Protein AF-A0A2H0WCZ2-F1 (afdb_monomer)

Solvent-accessible surface area (backbone atoms only — not comparable to full-atom values): 6779 Å² total; per-residue (Å²): 135,80,81,54,96,33,54,48,79,49,78,42,50,58,70,39,70,82,48,49,54,62,39,86,56,40,46,32,37,34,29,75,34,42,34,35,40,34,27,40,62,41,98,85,64,50,79,42,80,76,47,75,47,42,58,80,38,71,50,54,56,62,17,49,73,72,73,44,50,26,87,38,23,35,32,26,68,30,60,25,38,31,41,37,32,34,53,65,40,50,51,53,56,46,69,75,40,59,71,69,57,44,52,49,52,54,52,52,53,54,52,52,51,58,55,56,52,53,63,70,70,54,83,127

Radius of gyration: 14.98 Å; Cα contacts (8 Å, |Δi|>4): 235; chains: 1; bounding box: 30×30×43 Å

Foldseek 3Di:
DPPDPQKDKDKDAAFDWPDAFQAQFQKKKAWQAAKKWWWAAAPVRDIDTLDIDGHRDMDSNLCLLPVGTHRTIIGTRHTTIIIIGHSVNVVVVLVPDDPVVSVVVSVVSVVVVVVSVVVSVDDD

pLDDT: mean 87.92, std 12.53, range [35.94, 98.75]

Sequence (124 aa):
MQESPDVIKEIYKPGDFIFFEGDIDFQFYIIEQGQVQIFTKSKTGKRINITTVEEGESFGEFALLDKQPRSASAQALTECTLIKVSEKGYEQLLEELPVWASSMLKSFALRLKNMNEKLKESPQ

Secondary structure (DSSP, 8-state):
-PPPTTEEEEEE-TT-EEE-TT-----EEEEEES-EEEEEE-TTS-EEEEEEE-TT-EE-HHHHHH-PPPSSEEEESS-EEEEEE-HHHHHHHHHHS-HHHHHHHHHHHHHHHHHHHHHHHS--

Mean predicted aligned error: 5.37 Å

Structure (mmCIF, N/CA/C/O backbone):
data_AF-A0A2H0WCZ2-F1
#
_entry.id   AF-A0A2H0WCZ2-F1
#
loop_
_atom_site.group_PDB
_atom_site.id
_atom_site.type_symbol
_atom_site.label_atom_id
_atom_site.label_alt_id
_atom_site.label_comp_id
_atom_site.label_asym_id
_atom_site.label_entity_id
_atom_site.label_seq_id
_atom_site.pdbx_PDB_ins_code
_atom_site.Cartn_x
_atom_site.Cartn_y
_atom_site.Cartn_z
_atom_site.occupancy
_atom_site.B_iso_or_equiv
_atom_site.auth_seq_id
_atom_site.auth_comp_id
_atom_site.auth_asym_id
_atom_site.auth_atom_id
_atom_site.pdbx_PDB_model_num
ATOM 1 N N . MET A 1 1 ? 8.113 -12.454 -22.809 1.00 41.56 1 MET A N 1
ATOM 2 C CA . MET A 1 1 ? 8.046 -11.389 -21.791 1.00 41.56 1 MET A CA 1
ATOM 3 C C . MET A 1 1 ? 8.349 -12.066 -20.474 1.00 41.56 1 MET A C 1
ATOM 5 O O . MET A 1 1 ? 7.530 -12.846 -20.016 1.00 41.56 1 MET A O 1
ATOM 9 N N . GLN A 1 2 ? 9.581 -11.936 -19.989 1.00 35.94 2 GLN A N 1
ATOM 10 C CA . GLN A 1 2 ? 9.978 -12.511 -18.705 1.00 35.94 2 GLN A CA 1
ATOM 11 C C . GLN A 1 2 ? 9.389 -11.593 -17.630 1.00 35.94 2 GLN A C 1
ATOM 13 O O . GLN A 1 2 ? 9.638 -10.390 -17.695 1.00 35.94 2 GLN A O 1
ATOM 18 N N . GLU A 1 3 ? 8.569 -12.117 -16.719 1.00 44.91 3 GLU A N 1
ATOM 19 C CA . GLU A 1 3 ? 8.097 -11.346 -15.565 1.00 44.91 3 GLU A CA 1
ATOM 20 C C . GLU A 1 3 ? 9.322 -10.784 -14.830 1.00 44.91 3 GLU A C 1
ATOM 22 O O . GLU A 1 3 ? 10.233 -11.529 -14.460 1.00 44.91 3 GLU A O 1
ATOM 27 N N . SER A 1 4 ? 9.397 -9.456 -14.714 1.00 56.44 4 SER A N 1
ATOM 28 C CA . SER A 1 4 ? 10.442 -8.811 -13.924 1.00 56.44 4 SER A CA 1
ATOM 29 C C . SER A 1 4 ? 10.202 -9.182 -12.457 1.00 56.44 4 SER A C 1
ATOM 31 O O . SER A 1 4 ? 9.063 -9.055 -12.008 1.00 56.44 4 SER A O 1
ATOM 33 N N . PRO A 1 5 ? 11.222 -9.600 -11.681 1.00 62.84 5 PRO A N 1
ATOM 34 C CA . PRO A 1 5 ? 11.065 -9.971 -10.265 1.00 62.84 5 PRO A CA 1
ATOM 35 C C . PRO A 1 5 ? 10.539 -8.826 -9.381 1.00 62.84 5 PRO A C 1
ATOM 37 O O . PRO A 1 5 ? 10.246 -9.023 -8.205 1.00 62.84 5 PRO A O 1
ATOM 40 N N . ASP A 1 6 ? 10.438 -7.630 -9.951 1.00 81.44 6 ASP A N 1
ATOM 41 C CA . ASP A 1 6 ? 10.017 -6.405 -9.303 1.00 81.44 6 ASP A CA 1
ATOM 42 C C . ASP A 1 6 ? 8.503 -6.145 -9.379 1.00 81.44 6 ASP A C 1
ATOM 44 O O . ASP A 1 6 ? 8.022 -5.203 -8.751 1.00 81.44 6 ASP A O 1
ATOM 48 N N . VAL A 1 7 ? 7.746 -6.972 -10.110 1.00 88.81 7 VAL A N 1
ATOM 49 C CA . VAL A 1 7 ? 6.283 -6.884 -10.203 1.00 88.81 7 VAL A CA 1
ATOM 50 C C . VAL A 1 7 ? 5.677 -8.279 -10.082 1.00 88.81 7 VAL A C 1
ATOM 52 O O . VAL A 1 7 ? 5.932 -9.138 -10.922 1.00 88.81 7 VAL A O 1
ATOM 55 N N . ILE A 1 8 ? 4.855 -8.504 -9.058 1.00 93.38 8 ILE A N 1
ATOM 56 C CA . ILE A 1 8 ? 4.179 -9.787 -8.828 1.00 93.38 8 ILE A CA 1
ATOM 57 C C . ILE A 1 8 ? 2.676 -9.593 -8.649 1.00 93.38 8 ILE A C 1
ATOM 59 O O . ILE A 1 8 ? 2.224 -8.564 -8.151 1.00 93.38 8 ILE A O 1
ATOM 63 N N . LYS A 1 9 ? 1.894 -10.597 -9.044 1.00 95.75 9 LYS A N 1
ATOM 64 C CA . LYS A 1 9 ? 0.447 -10.618 -8.824 1.00 95.75 9 LYS A CA 1
ATOM 65 C C . LYS A 1 9 ? 0.126 -11.367 -7.532 1.00 95.75 9 LYS A C 1
ATOM 67 O O . LYS A 1 9 ? 0.561 -12.503 -7.356 1.00 95.75 9 LYS A O 1
ATOM 72 N N . GLU A 1 10 ? -0.655 -10.749 -6.656 1.00 96.94 10 GLU A N 1
ATOM 73 C CA . GLU A 1 10 ? -1.134 -11.343 -5.405 1.00 96.94 10 GLU A CA 1
ATOM 74 C C . GLU A 1 10 ? -2.666 -11.311 -5.357 1.00 96.94 10 GLU A C 1
ATOM 76 O O . GLU A 1 10 ? -3.299 -10.377 -5.852 1.00 96.94 10 GLU A O 1
ATOM 81 N N . ILE A 1 11 ? -3.265 -12.350 -4.771 1.00 98.06 11 ILE A N 1
ATOM 82 C CA . ILE A 1 11 ? -4.717 -12.476 -4.619 1.00 98.06 11 ILE A CA 1
ATOM 83 C C . ILE A 1 11 ? -5.050 -12.468 -3.131 1.00 98.06 11 ILE A C 1
ATOM 85 O O . ILE A 1 11 ? -4.467 -13.230 -2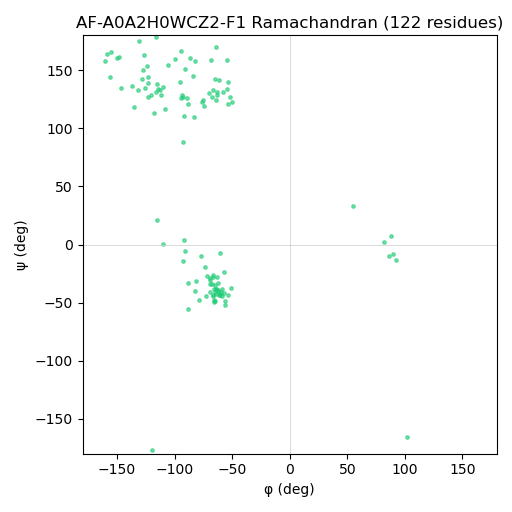.359 1.00 98.06 11 ILE A O 1
ATOM 89 N N . TYR A 1 12 ? -6.019 -11.640 -2.756 1.00 98.56 12 TYR A N 1
ATOM 90 C CA . TYR A 1 12 ? -6.509 -11.482 -1.390 1.00 98.56 12 TYR A CA 1
ATOM 91 C C . TYR A 1 12 ? -8.010 -11.754 -1.338 1.00 98.56 12 TYR A C 1
ATOM 93 O O . TYR A 1 12 ? -8.757 -11.334 -2.222 1.00 98.56 12 TYR A O 1
ATOM 101 N N . LYS A 1 13 ? -8.470 -12.446 -0.297 1.00 98.62 13 LYS A N 1
ATOM 102 C CA . LYS A 1 13 ? -9.896 -12.704 -0.064 1.00 98.62 13 LYS A CA 1
ATOM 103 C C . LYS A 1 13 ? -10.537 -11.546 0.709 1.00 98.62 13 LYS A C 1
ATOM 105 O O . LYS A 1 13 ? -9.831 -10.813 1.405 1.00 98.62 13 LYS A O 1
ATOM 110 N N . PRO A 1 14 ? -11.878 -11.410 0.670 1.00 98.75 14 PRO A N 1
ATOM 111 C CA . PRO A 1 14 ? -12.573 -10.442 1.510 1.00 98.75 14 PRO A CA 1
ATOM 112 C C . PRO A 1 14 ? -12.172 -10.580 2.985 1.00 98.75 14 PRO A C 1
ATOM 114 O O . PRO A 1 14 ? -12.270 -11.661 3.568 1.00 98.75 14 PRO A O 1
ATOM 117 N N . GLY A 1 15 ? -11.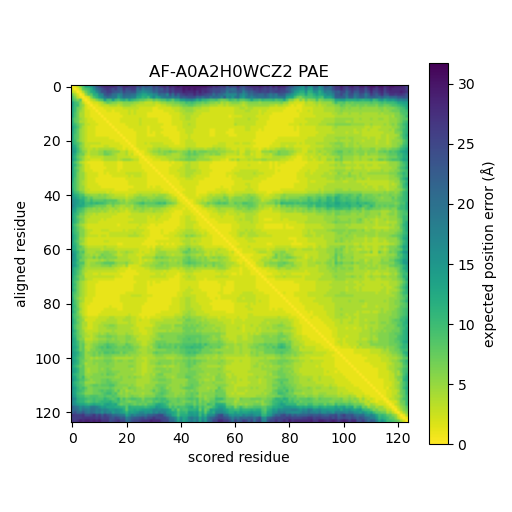753 -9.473 3.592 1.00 98.12 15 GLY A N 1
ATOM 118 C CA . GLY A 1 15 ? -11.319 -9.402 4.984 1.00 98.12 15 GLY A CA 1
ATOM 119 C C . GLY A 1 15 ? -9.818 -9.598 5.207 1.00 98.12 15 GLY A C 1
ATOM 120 O O . GLY A 1 15 ? -9.354 -9.242 6.297 1.00 98.12 15 GLY A O 1
ATOM 121 N N . ASP A 1 16 ? -9.063 -10.081 4.216 1.00 98.56 16 ASP A N 1
ATOM 122 C CA . ASP A 1 16 ? -7.613 -10.232 4.335 1.00 98.56 16 ASP A CA 1
ATOM 123 C C . ASP A 1 16 ? -6.932 -8.868 4.490 1.00 98.56 16 ASP A C 1
ATOM 125 O O . ASP A 1 16 ? -7.313 -7.864 3.878 1.00 98.56 16 ASP A O 1
ATOM 129 N N . PHE A 1 17 ? -5.898 -8.840 5.326 1.00 98.00 17 PHE A N 1
ATOM 130 C CA . PHE A 1 17 ? -5.035 -7.678 5.480 1.00 98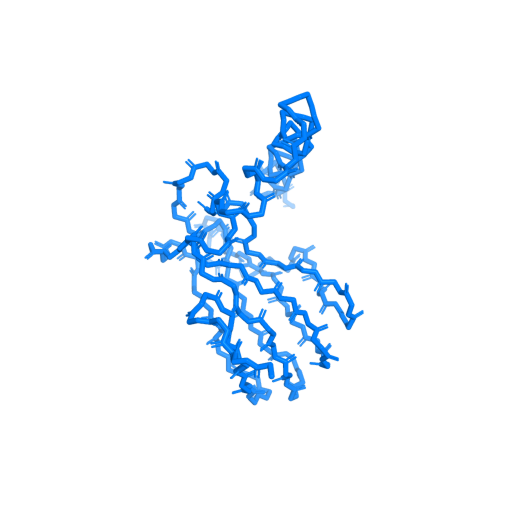.00 17 PHE A CA 1
ATOM 131 C C . PHE A 1 17 ? -3.893 -7.750 4.477 1.00 98.00 17 PHE A C 1
ATOM 133 O O . PHE A 1 17 ? -3.160 -8.736 4.444 1.00 98.00 17 PHE A O 1
ATOM 140 N N . ILE A 1 18 ? -3.735 -6.684 3.695 1.00 97.81 18 ILE A N 1
ATOM 141 C CA . ILE A 1 18 ? -2.599 -6.530 2.785 1.00 97.81 18 ILE A CA 1
ATOM 142 C C . ILE A 1 18 ? -1.379 -6.085 3.599 1.00 97.81 18 ILE A C 1
ATOM 144 O O . ILE A 1 18 ? -0.308 -6.669 3.484 1.00 97.81 18 ILE A O 1
ATOM 148 N N . PHE A 1 19 ? -1.561 -5.081 4.462 1.00 97.25 19 PHE A N 1
ATOM 149 C CA . PHE A 1 19 ? -0.573 -4.632 5.445 1.00 97.25 19 PHE A CA 1
ATOM 150 C C . PHE A 1 19 ? -1.247 -3.867 6.589 1.00 97.25 19 PHE A C 1
ATOM 152 O O . PHE A 1 19 ? -2.389 -3.396 6.469 1.00 97.25 19 PHE A O 1
ATOM 159 N N . PHE A 1 20 ? -0.520 -3.696 7.688 1.00 96.19 20 PHE A N 1
ATOM 160 C CA . PHE A 1 20 ? -0.950 -2.938 8.854 1.00 96.19 20 PHE A CA 1
ATOM 161 C C . PHE A 1 20 ? -0.248 -1.583 8.952 1.00 96.19 20 PHE A C 1
ATOM 163 O O . PHE A 1 20 ? 0.865 -1.371 8.476 1.00 96.19 20 PHE A O 1
ATOM 170 N N . GLU A 1 21 ? -0.924 -0.644 9.613 1.00 93.56 21 GLU A N 1
ATOM 171 C CA . GLU A 1 21 ? -0.317 0.620 10.026 1.00 93.56 21 GLU A CA 1
ATOM 172 C C . GLU A 1 21 ? 0.892 0.348 10.933 1.00 93.56 21 GLU A C 1
ATOM 174 O O . GLU A 1 21 ? 0.786 -0.409 11.899 1.00 93.56 21 GLU A O 1
ATOM 179 N N . GLY A 1 22 ? 2.019 0.995 10.636 1.00 93.38 22 GLY A N 1
ATOM 180 C CA . GLY A 1 22 ? 3.285 0.817 11.347 1.00 93.38 22 GLY A CA 1
ATOM 181 C C . GLY A 1 22 ? 4.192 -0.284 10.793 1.00 93.38 22 GLY A C 1
ATOM 182 O O . GLY A 1 22 ? 5.348 -0.345 11.213 1.00 93.38 22 GLY A O 1
ATOM 183 N N . ASP A 1 23 ? 3.729 -1.102 9.841 1.00 95.44 23 ASP A N 1
ATOM 184 C CA . ASP A 1 23 ? 4.593 -2.085 9.183 1.00 95.44 23 ASP A CA 1
ATOM 185 C C . ASP A 1 23 ? 5.743 -1.382 8.444 1.00 95.44 23 ASP A C 1
ATOM 187 O O . ASP A 1 23 ? 5.568 -0.323 7.829 1.00 95.44 23 ASP A O 1
ATOM 191 N N . ILE A 1 24 ? 6.933 -1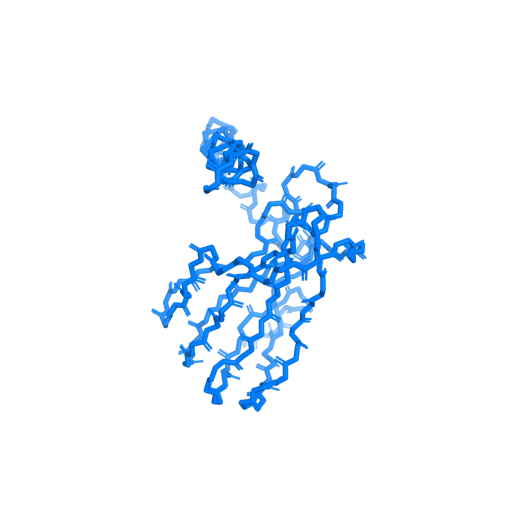.984 8.501 1.00 92.69 24 ILE A N 1
ATOM 192 C CA . ILE A 1 24 ? 8.098 -1.551 7.724 1.00 92.69 24 ILE A CA 1
ATOM 193 C C . ILE A 1 24 ? 8.097 -2.351 6.424 1.00 92.69 24 ILE A C 1
ATOM 195 O O . ILE A 1 24 ? 8.669 -3.436 6.339 1.00 92.69 24 ILE A O 1
ATOM 199 N N . ASP A 1 25 ? 7.401 -1.809 5.432 1.00 88.19 25 ASP A N 1
ATOM 200 C CA . ASP A 1 25 ? 7.319 -2.344 4.079 1.00 88.19 25 ASP A CA 1
ATOM 201 C C . ASP A 1 25 ? 7.203 -1.183 3.085 1.00 88.19 25 ASP A C 1
ATOM 203 O O . ASP A 1 25 ? 6.436 -0.238 3.289 1.00 88.19 25 ASP A O 1
ATOM 207 N N . PHE A 1 26 ? 7.975 -1.266 2.006 1.00 88.69 26 PHE A N 1
ATOM 208 C CA . PHE A 1 26 ? 8.141 -0.210 1.012 1.00 88.69 26 PHE A CA 1
ATOM 209 C C . PHE A 1 26 ? 7.610 -0.615 -0.360 1.00 88.69 26 PHE A C 1
ATOM 211 O O . PHE A 1 26 ? 7.992 -0.038 -1.364 1.00 88.69 26 PHE A O 1
ATOM 218 N N . GLN A 1 27 ? 6.723 -1.600 -0.435 1.00 91.38 27 GLN A N 1
ATOM 219 C CA . GLN A 1 27 ? 6.049 -1.962 -1.684 1.00 91.38 27 GLN A CA 1
ATOM 220 C C . GLN A 1 27 ? 4.845 -1.050 -1.946 1.00 91.38 27 GLN A C 1
ATOM 222 O O . GLN A 1 27 ? 4.273 -0.482 -1.011 1.00 91.38 27 GLN A O 1
ATOM 227 N N . PHE A 1 28 ? 4.403 -0.934 -3.193 1.00 91.38 28 PHE A N 1
ATOM 228 C CA . PHE A 1 28 ? 3.094 -0.348 -3.493 1.00 91.38 28 PHE A CA 1
ATOM 229 C C . PHE A 1 28 ? 2.273 -1.289 -4.368 1.00 91.38 28 PHE A C 1
ATOM 231 O O . PHE A 1 28 ? 2.800 -2.238 -4.951 1.00 91.38 28 PHE A O 1
ATOM 238 N N . TYR A 1 29 ? 0.971 -1.039 -4.412 1.00 95.56 29 TYR A N 1
ATOM 239 C CA . TYR A 1 29 ? -0.004 -1.938 -5.005 1.00 95.56 29 TYR A CA 1
ATOM 240 C C . TYR A 1 29 ? -0.864 -1.178 -6.007 1.00 95.56 29 TYR A C 1
ATOM 242 O O . TYR A 1 29 ? -1.236 -0.031 -5.761 1.00 95.56 29 TYR A O 1
ATOM 250 N N . ILE A 1 30 ? -1.202 -1.831 -7.113 1.00 96.12 30 ILE A N 1
ATOM 251 C CA . ILE A 1 30 ? -2.213 -1.389 -8.076 1.00 96.12 30 ILE A CA 1
ATOM 252 C C . ILE A 1 30 ? -3.345 -2.410 -8.036 1.00 96.12 30 ILE A C 1
ATOM 254 O O . ILE A 1 30 ? -3.093 -3.618 -8.054 1.00 96.12 30 ILE A O 1
ATOM 258 N N . ILE A 1 31 ? -4.584 -1.938 -7.970 1.00 97.94 31 ILE A N 1
ATOM 259 C CA . ILE A 1 31 ? -5.758 -2.807 -7.968 1.00 97.94 31 ILE A CA 1
ATOM 260 C C . ILE A 1 31 ? -6.094 -3.166 -9.412 1.00 97.94 31 ILE A C 1
ATOM 262 O O . ILE A 1 31 ? -6.550 -2.324 -10.180 1.00 97.94 31 ILE A O 1
ATOM 266 N N . GLU A 1 32 ? -5.873 -4.426 -9.782 1.00 97.94 32 GLU A N 1
ATOM 267 C CA . GLU A 1 32 ? -6.337 -4.961 -11.066 1.00 97.94 32 GLU A CA 1
ATOM 268 C C . GLU A 1 32 ? -7.812 -5.367 -10.989 1.00 97.94 32 GLU A C 1
ATOM 270 O O . GLU A 1 32 ? -8.526 -5.277 -11.977 1.00 97.94 32 GLU A O 1
ATOM 275 N N . GLN A 1 33 ? -8.274 -5.806 -9.816 1.00 98.25 33 GLN A N 1
ATOM 276 C CA . GLN A 1 33 ? -9.673 -6.137 -9.566 1.00 98.25 33 GLN A CA 1
ATOM 277 C C . GLN A 1 33 ? -9.978 -6.029 -8.070 1.00 98.25 33 GLN A C 1
ATOM 279 O O . GLN A 1 33 ? -9.150 -6.421 -7.245 1.00 98.25 33 GLN A O 1
ATOM 284 N N . GLY A 1 34 ? -11.186 -5.578 -7.727 1.00 98.19 34 GLY A N 1
ATOM 285 C CA . GLY A 1 34 ? -11.705 -5.573 -6.358 1.00 98.19 34 GLY A CA 1
ATOM 286 C C . GLY A 1 34 ? -11.649 -4.207 -5.676 1.00 98.19 34 GLY A C 1
ATOM 287 O O . GLY A 1 34 ? -11.498 -3.177 -6.326 1.00 98.19 34 GLY A O 1
ATOM 288 N N . GLN A 1 35 ? -11.828 -4.198 -4.354 1.00 98.56 35 GLN A N 1
ATOM 289 C CA . GLN A 1 35 ? -11.845 -2.980 -3.542 1.00 98.56 35 GLN A CA 1
ATOM 290 C C . GLN A 1 35 ? -11.050 -3.159 -2.249 1.00 98.56 35 GLN A C 1
ATOM 292 O O . GLN A 1 35 ? -11.205 -4.157 -1.538 1.00 98.56 35 GLN A O 1
ATOM 297 N N . VAL A 1 36 ? -10.241 -2.159 -1.898 1.00 98.69 36 VAL A N 1
ATOM 298 C CA . VAL A 1 36 ? -9.421 -2.145 -0.677 1.00 98.69 36 VAL A CA 1
ATOM 299 C C . VAL A 1 36 ? -9.798 -0.949 0.193 1.00 98.69 36 VAL A C 1
ATOM 301 O O . VAL A 1 36 ? -9.807 0.193 -0.254 1.00 98.69 36 VAL A O 1
ATOM 304 N N . GLN A 1 37 ? -10.072 -1.191 1.473 1.00 98.00 37 GLN A N 1
ATOM 30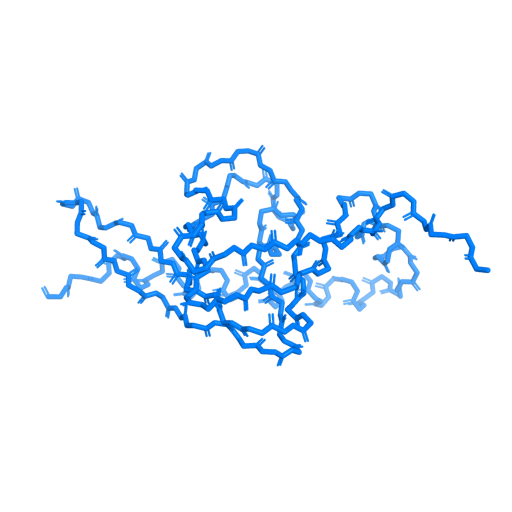5 C CA . GLN A 1 37 ? -10.278 -0.134 2.458 1.00 98.00 37 GLN A CA 1
ATOM 306 C C . GLN A 1 37 ? -8.945 0.272 3.080 1.00 98.00 37 GLN A C 1
ATOM 308 O O . GLN A 1 37 ? -8.307 -0.526 3.774 1.00 98.00 37 GLN A O 1
ATOM 313 N N . ILE A 1 38 ? -8.600 1.550 2.944 1.00 95.62 38 ILE A N 1
ATOM 314 C CA . ILE A 1 38 ? -7.512 2.183 3.689 1.00 95.62 38 ILE A CA 1
ATOM 315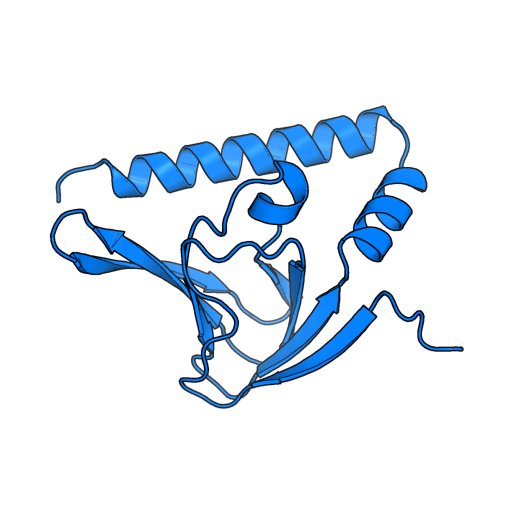 C C . ILE A 1 38 ? -8.082 2.814 4.953 1.00 95.62 38 ILE A C 1
ATOM 317 O O . ILE A 1 38 ? -9.051 3.582 4.908 1.00 95.62 38 ILE A O 1
ATOM 321 N N . PHE A 1 39 ? -7.503 2.482 6.101 1.00 93.69 39 PHE A N 1
ATOM 322 C CA . PHE A 1 39 ? -7.978 2.974 7.388 1.00 93.69 39 PHE A CA 1
ATOM 323 C C . PHE A 1 39 ? -6.855 3.094 8.413 1.00 93.69 39 PHE A C 1
ATOM 325 O O . PHE A 1 39 ? -5.814 2.456 8.317 1.00 93.69 39 PHE A O 1
ATOM 332 N N . THR A 1 40 ? -7.093 3.892 9.442 1.00 91.12 40 THR A N 1
ATOM 333 C CA . THR A 1 40 ? -6.181 4.085 10.574 1.00 91.12 40 THR A CA 1
ATOM 334 C C . THR A 1 40 ? -6.943 3.941 11.887 1.00 91.12 40 THR A C 1
ATOM 336 O O . THR A 1 40 ? -8.168 3.761 11.896 1.00 91.12 40 THR A O 1
ATOM 339 N N . LYS A 1 41 ? -6.235 3.998 13.012 1.00 88.00 41 LYS A N 1
ATOM 340 C CA . LYS A 1 41 ? -6.835 4.058 14.345 1.00 88.00 41 LYS A CA 1
ATOM 341 C C . LYS A 1 41 ? -6.609 5.439 14.954 1.00 88.00 41 LYS A C 1
ATOM 343 O O . LYS A 1 41 ? -5.512 5.984 14.900 1.00 88.00 41 LYS A O 1
ATOM 348 N N . SER A 1 42 ? -7.649 6.000 15.566 1.00 84.44 42 SER A N 1
ATOM 349 C CA . SER A 1 42 ? -7.521 7.195 16.401 1.00 84.44 42 SER A CA 1
ATOM 350 C C . SER A 1 42 ? -6.641 6.913 17.627 1.00 84.44 42 SER A C 1
ATOM 352 O O . SER A 1 42 ? -6.398 5.759 17.988 1.00 84.44 42 SER A O 1
ATOM 354 N N . LYS A 1 43 ? -6.272 7.965 18.369 1.00 80.19 43 LYS A N 1
ATOM 355 C CA . LYS A 1 43 ? -5.597 7.830 19.676 1.00 80.19 43 LYS A CA 1
ATOM 356 C C . LYS A 1 43 ? -6.389 6.991 20.692 1.00 80.19 43 LYS A C 1
ATOM 358 O O . LYS A 1 43 ? -5.803 6.434 21.610 1.00 80.19 43 LYS A O 1
ATOM 363 N N . THR A 1 44 ? -7.710 6.891 20.528 1.00 85.62 44 THR A N 1
ATOM 364 C CA . THR A 1 44 ? -8.601 6.072 21.369 1.00 85.62 44 THR A CA 1
ATOM 365 C C . THR A 1 44 ? -8.814 4.655 20.824 1.00 85.62 44 THR A C 1
ATOM 367 O O . THR A 1 44 ? -9.607 3.899 21.377 1.00 85.62 44 THR A O 1
ATOM 370 N N . GLY A 1 45 ? -8.132 4.281 19.735 1.00 83.75 45 GLY A N 1
ATOM 371 C CA . GLY A 1 45 ? -8.237 2.968 19.095 1.00 83.75 45 GLY A CA 1
ATOM 372 C C . GLY A 1 45 ? -9.436 2.805 18.153 1.00 83.75 45 GLY A C 1
ATOM 373 O O . GLY A 1 45 ? -9.616 1.726 17.586 1.00 83.75 45 GLY A O 1
ATOM 374 N N . LYS A 1 46 ? -10.248 3.851 17.946 1.00 87.94 46 LYS A N 1
ATOM 375 C CA . LYS A 1 46 ? -11.401 3.813 17.032 1.00 87.94 46 LYS A CA 1
ATOM 376 C C . LYS A 1 46 ? -10.911 3.759 15.584 1.00 87.94 46 LYS A C 1
ATOM 378 O O . LYS A 1 46 ? -10.089 4.578 15.182 1.00 87.94 46 LYS A O 1
ATOM 383 N N . ARG A 1 47 ? -11.444 2.823 14.793 1.00 90.94 47 ARG A N 1
ATOM 384 C CA . ARG A 1 47 ? -11.184 2.740 13.347 1.00 90.94 47 ARG A CA 1
ATOM 385 C C . ARG A 1 47 ? -11.712 3.996 12.644 1.00 90.94 47 ARG A C 1
ATOM 387 O O . ARG A 1 47 ? -12.877 4.353 12.816 1.00 90.94 47 ARG A O 1
ATOM 394 N N . ILE A 1 48 ? -10.858 4.631 11.849 1.00 90.38 48 ILE A N 1
ATOM 395 C CA . ILE A 1 48 ? -11.178 5.758 10.969 1.00 90.38 48 ILE A CA 1
ATOM 396 C C . ILE A 1 48 ? -10.893 5.302 9.540 1.00 90.38 48 ILE A C 1
ATOM 398 O O . ILE A 1 48 ? -9.739 5.059 9.183 1.00 90.38 48 ILE A O 1
ATOM 402 N N . ASN A 1 49 ? -11.941 5.172 8.730 1.00 91.75 49 ASN A N 1
ATOM 403 C CA . ASN A 1 49 ? -11.804 4.878 7.307 1.00 91.75 49 ASN A CA 1
ATOM 404 C C . ASN A 1 49 ? -11.341 6.148 6.586 1.00 91.75 49 ASN A C 1
ATOM 406 O O . ASN A 1 49 ? -11.978 7.190 6.720 1.00 91.75 49 ASN A O 1
ATOM 410 N N . ILE A 1 50 ? -10.223 6.058 5.865 1.00 89.94 50 ILE A N 1
ATOM 411 C CA . ILE A 1 50 ? -9.631 7.189 5.140 1.00 89.94 50 ILE A CA 1
ATOM 412 C C . ILE A 1 50 ? -10.241 7.255 3.742 1.00 89.94 50 ILE A C 1
ATOM 414 O O . ILE A 1 50 ? -10.799 8.275 3.359 1.00 89.94 50 ILE A O 1
ATOM 418 N N . THR A 1 51 ? -10.153 6.149 3.002 1.00 92.56 51 THR A N 1
ATOM 419 C CA . THR A 1 51 ? -10.732 6.011 1.664 1.00 92.56 51 THR A CA 1
ATOM 420 C C . THR A 1 51 ? -10.881 4.542 1.292 1.00 92.56 51 THR A C 1
ATOM 422 O O . THR A 1 51 ? -10.179 3.685 1.841 1.00 92.56 51 THR A O 1
ATOM 425 N N . THR A 1 52 ? -11.777 4.261 0.355 1.00 96.75 52 THR A N 1
ATOM 426 C CA . THR A 1 52 ? -11.785 3.007 -0.404 1.00 96.75 52 THR A CA 1
ATOM 427 C C . THR A 1 52 ? -11.033 3.246 -1.705 1.00 96.75 52 THR A C 1
ATOM 429 O O . THR A 1 52 ? -11.143 4.329 -2.272 1.00 96.75 52 THR A O 1
ATOM 432 N N . VAL A 1 53 ? -10.236 2.267 -2.114 1.00 97.38 53 VAL A N 1
ATOM 433 C CA . VAL A 1 53 ? -9.456 2.267 -3.352 1.00 97.38 53 VAL A CA 1
ATOM 434 C C . VAL A 1 53 ? -10.046 1.188 -4.253 1.00 97.38 53 VAL A C 1
ATOM 436 O O . VAL A 1 53 ? -10.322 0.078 -3.778 1.00 97.38 53 VAL A O 1
ATOM 439 N N . GLU A 1 54 ? -10.277 1.526 -5.514 1.00 97.94 54 GLU A N 1
ATOM 440 C CA . GLU A 1 54 ? -10.989 0.701 -6.492 1.00 97.94 54 GLU A CA 1
ATOM 441 C C . GLU A 1 54 ? -10.088 0.282 -7.667 1.00 97.94 54 GLU A C 1
ATOM 443 O O . GLU A 1 54 ? -8.903 0.608 -7.732 1.00 97.94 54 GLU A O 1
ATOM 448 N N . GLU A 1 55 ? -10.648 -0.499 -8.589 1.00 97.50 55 GLU A N 1
ATOM 449 C CA . GLU A 1 55 ? -9.956 -0.986 -9.782 1.00 97.50 55 GLU A CA 1
ATOM 450 C C . GLU A 1 55 ? -9.331 0.153 -10.607 1.00 97.50 55 GLU A C 1
ATOM 452 O O . GLU A 1 55 ? -9.962 1.172 -10.887 1.00 97.50 55 GLU A O 1
ATOM 457 N N . GLY A 1 56 ? -8.072 -0.032 -11.012 1.00 94.44 56 GLY A N 1
ATOM 458 C CA . GLY A 1 56 ? -7.281 0.959 -11.744 1.00 94.44 56 GLY A CA 1
ATOM 459 C C . GLY A 1 56 ? -6.554 1.973 -10.857 1.00 94.44 56 GLY A C 1
ATOM 460 O O . GLY A 1 56 ? -5.696 2.704 -11.357 1.00 94.44 56 GLY A O 1
ATOM 461 N N . GLU A 1 57 ? -6.838 2.007 -9.555 1.00 95.44 57 GLU A N 1
ATOM 462 C CA . GLU A 1 57 ? -6.152 2.875 -8.600 1.00 95.44 57 GLU A CA 1
ATOM 463 C C . GLU A 1 57 ? -4.975 2.165 -7.909 1.00 95.44 57 GLU A C 1
ATOM 465 O O . GLU A 1 57 ? -4.817 0.941 -7.955 1.00 95.44 57 GLU A O 1
ATOM 470 N N . SER A 1 58 ? -4.123 2.951 -7.245 1.00 93.12 58 SER A N 1
ATOM 471 C CA . SER A 1 58 ? -2.954 2.465 -6.510 1.00 93.12 58 SER A CA 1
ATOM 472 C C . SER A 1 58 ? -2.967 2.899 -5.050 1.00 93.12 58 SER A C 1
ATOM 474 O O . SER A 1 58 ? -3.506 3.955 -4.725 1.00 93.12 58 SER A O 1
ATOM 476 N N . PHE A 1 59 ? -2.307 2.132 -4.183 1.00 93.81 59 PHE A N 1
ATOM 477 C CA . PHE A 1 59 ? -2.133 2.473 -2.772 1.00 93.81 59 PHE A CA 1
ATOM 478 C C . PHE A 1 59 ? -0.806 1.954 -2.196 1.00 93.81 59 PHE A C 1
ATOM 480 O O . PHE A 1 59 ? -0.176 1.037 -2.728 1.00 93.81 59 PHE A O 1
ATOM 487 N N . GLY A 1 60 ? -0.388 2.523 -1.062 1.00 90.69 60 GLY A N 1
ATOM 488 C CA . GLY A 1 60 ? 0.850 2.145 -0.364 1.00 90.69 60 GLY A CA 1
ATOM 489 C C . GLY A 1 60 ? 2.095 2.905 -0.841 1.00 90.69 60 GLY A C 1
ATOM 490 O O . GLY A 1 60 ? 3.203 2.634 -0.385 1.00 90.69 60 GLY A O 1
ATOM 491 N N . GLU A 1 61 ? 1.922 3.900 -1.701 1.00 88.56 61 GLU A N 1
ATOM 492 C CA . GLU A 1 61 ? 2.966 4.714 -2.315 1.00 88.56 61 GLU A CA 1
ATOM 493 C C . GLU A 1 61 ? 3.728 5.602 -1.320 1.00 88.56 61 GLU A C 1
ATOM 495 O O . GLU A 1 61 ? 4.891 5.933 -1.541 1.00 88.56 61 GLU A O 1
ATOM 500 N N . PHE A 1 62 ? 3.106 5.981 -0.199 1.00 85.88 62 PHE A N 1
ATOM 501 C CA . PHE A 1 62 ? 3.722 6.909 0.753 1.00 85.88 62 PHE A CA 1
ATOM 502 C C . PHE A 1 62 ? 4.957 6.336 1.441 1.00 85.88 62 PHE A C 1
ATOM 504 O O . PHE A 1 62 ? 5.999 6.986 1.428 1.00 85.88 62 PHE A O 1
ATOM 511 N N . ALA A 1 63 ? 4.856 5.121 1.990 1.00 85.00 63 ALA A N 1
ATOM 512 C CA . ALA A 1 63 ? 5.974 4.474 2.681 1.00 85.00 63 ALA A CA 1
ATOM 513 C C . ALA A 1 63 ? 7.181 4.308 1.746 1.00 85.00 63 ALA A C 1
ATOM 515 O O . ALA A 1 63 ? 8.324 4.538 2.128 1.00 85.00 63 ALA A O 1
ATOM 516 N N . LEU A 1 64 ? 6.915 3.981 0.483 1.00 84.19 64 LEU A N 1
ATOM 517 C CA . LEU A 1 64 ? 7.925 3.844 -0.558 1.00 84.19 64 LEU A CA 1
ATOM 518 C C . LEU A 1 64 ? 8.643 5.165 -0.888 1.00 84.19 64 LEU A C 1
ATOM 520 O O . LEU A 1 64 ? 9.837 5.164 -1.198 1.00 84.19 64 LEU A O 1
ATOM 524 N N . LEU A 1 65 ? 7.924 6.286 -0.819 1.00 80.94 65 LEU A N 1
ATOM 525 C CA . LEU A 1 65 ? 8.409 7.611 -1.201 1.00 80.94 65 LEU A CA 1
ATOM 526 C C . LEU A 1 65 ? 9.232 8.311 -0.122 1.00 80.94 65 LEU A C 1
ATOM 528 O O . LEU A 1 65 ? 10.219 8.970 -0.453 1.00 80.94 65 LEU A O 1
ATOM 532 N N . ASP A 1 66 ? 8.831 8.199 1.142 1.00 82.69 66 ASP A N 1
ATOM 533 C CA . ASP A 1 66 ? 9.493 8.880 2.263 1.00 82.69 66 ASP A CA 1
ATOM 534 C C . ASP A 1 66 ? 10.256 7.945 3.208 1.00 82.69 66 ASP A C 1
ATOM 536 O O . ASP A 1 66 ? 10.865 8.409 4.179 1.00 82.69 66 ASP A O 1
ATOM 540 N N . LYS A 1 67 ? 10.248 6.642 2.900 1.00 85.62 67 LYS A N 1
ATOM 541 C CA . LYS A 1 67 ? 10.906 5.574 3.661 1.00 85.62 67 LYS A CA 1
ATOM 542 C C . LYS A 1 67 ? 10.484 5.560 5.137 1.00 85.62 67 LYS A C 1
ATOM 544 O O . LYS A 1 67 ? 11.283 5.234 6.015 1.00 85.62 67 LYS A O 1
ATOM 549 N N . GLN A 1 68 ? 9.234 5.929 5.421 1.00 88.88 68 GLN A N 1
ATOM 550 C CA . GLN A 1 68 ? 8.611 5.803 6.740 1.00 88.88 68 GLN A CA 1
ATOM 551 C C . GLN A 1 68 ? 7.717 4.555 6.817 1.00 88.88 68 GLN A C 1
ATOM 553 O O . GLN A 1 68 ? 7.270 4.057 5.782 1.00 88.88 68 GLN A O 1
ATOM 558 N N . PRO A 1 69 ? 7.407 4.054 8.029 1.00 92.56 69 PRO A N 1
ATOM 559 C CA . PRO A 1 69 ? 6.440 2.971 8.202 1.00 92.56 69 PRO A CA 1
ATOM 560 C C . PRO A 1 69 ? 5.075 3.285 7.571 1.00 92.56 69 PRO A C 1
ATOM 562 O O . PRO A 1 69 ? 4.708 4.454 7.394 1.00 92.56 69 PRO A O 1
ATOM 565 N N . ARG A 1 70 ? 4.287 2.241 7.278 1.00 93.25 70 ARG A N 1
ATOM 566 C CA . ARG A 1 70 ? 2.930 2.376 6.723 1.00 93.25 70 ARG A CA 1
ATOM 567 C C . ARG A 1 70 ? 2.099 3.359 7.547 1.00 93.25 70 ARG A C 1
ATOM 569 O O . ARG A 1 70 ? 1.871 3.153 8.737 1.00 93.25 70 ARG A O 1
ATOM 576 N N . SER A 1 71 ? 1.593 4.406 6.900 1.00 89.75 71 SER A N 1
ATOM 577 C CA . SER A 1 71 ? 0.779 5.436 7.556 1.00 89.75 71 SER A CA 1
ATOM 578 C C . SER A 1 71 ? -0.661 4.994 7.825 1.00 89.75 71 SER A C 1
ATOM 580 O O . SER A 1 71 ? -1.393 5.700 8.511 1.00 89.75 71 SER A O 1
ATOM 582 N N . ALA A 1 72 ? -1.100 3.861 7.284 1.00 92.25 72 ALA A N 1
ATOM 583 C CA . ALA A 1 72 ? -2.440 3.314 7.448 1.00 92.25 72 ALA A CA 1
ATOM 584 C C . ALA A 1 72 ? -2.408 1.796 7.226 1.00 92.25 72 ALA A C 1
ATOM 586 O O . ALA A 1 72 ? -1.435 1.260 6.702 1.00 92.25 72 ALA A O 1
ATOM 587 N N . SER A 1 73 ? -3.478 1.115 7.620 1.00 95.69 73 SER A N 1
ATOM 588 C CA . SER A 1 73 ? -3.721 -0.292 7.297 1.00 95.69 73 SER A CA 1
ATOM 589 C C . SER A 1 73 ? -4.512 -0.404 5.994 1.00 95.69 73 SER A C 1
ATOM 591 O O . SER A 1 73 ? -5.335 0.467 5.695 1.00 95.69 73 SER A O 1
ATOM 593 N N . ALA A 1 74 ? -4.311 -1.501 5.267 1.00 97.69 74 ALA A N 1
ATOM 594 C CA . ALA A 1 74 ? -5.054 -1.843 4.059 1.00 97.69 74 ALA A CA 1
ATOM 595 C C . ALA A 1 74 ? -5.719 -3.215 4.221 1.00 97.69 74 ALA A C 1
ATOM 597 O O . ALA A 1 74 ? -5.060 -4.200 4.560 1.00 97.69 74 ALA A O 1
ATOM 598 N N . GLN A 1 75 ? -7.028 -3.278 3.978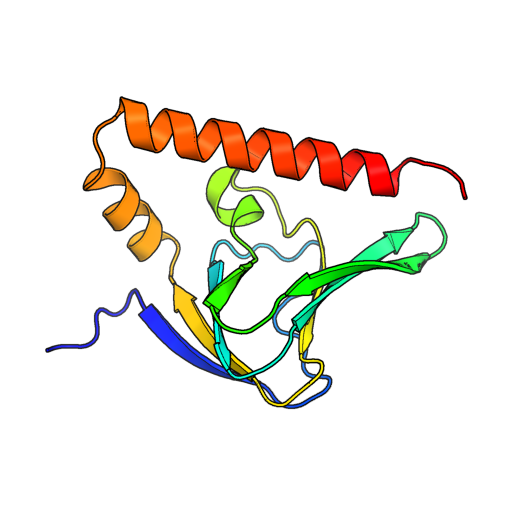 1.00 98.50 75 GLN A N 1
ATOM 599 C CA . GLN A 1 75 ? -7.820 -4.505 4.083 1.00 98.50 75 GLN A CA 1
ATOM 600 C C . GLN A 1 75 ? -8.694 -4.684 2.842 1.00 98.50 75 GLN A C 1
ATOM 602 O O . GLN A 1 75 ? -9.381 -3.748 2.432 1.00 98.50 75 GLN A O 1
ATOM 607 N N . ALA A 1 76 ? -8.699 -5.886 2.274 1.00 98.69 76 ALA A N 1
ATOM 608 C CA . ALA A 1 76 ? -9.547 -6.229 1.142 1.00 98.69 76 ALA A CA 1
ATOM 609 C C . ALA A 1 76 ? -11.027 -6.234 1.568 1.00 98.69 76 ALA A C 1
ATOM 611 O O . ALA A 1 76 ? -11.399 -6.874 2.554 1.00 98.69 76 ALA A O 1
ATOM 612 N N . LEU A 1 77 ? -11.876 -5.500 0.848 1.00 98.50 77 LEU A N 1
ATOM 613 C CA . LEU A 1 77 ? -13.332 -5.507 1.042 1.00 98.50 77 LEU A CA 1
ATOM 614 C C . LEU A 1 77 ? -14.006 -6.595 0.204 1.00 98.50 77 LEU A C 1
ATOM 616 O O . LEU A 1 77 ? -15.001 -7.178 0.631 1.00 98.50 77 LEU A O 1
ATOM 620 N N . THR A 1 78 ? -13.447 -6.876 -0.970 1.00 98.62 78 THR A N 1
ATOM 621 C CA . THR A 1 78 ? -13.872 -7.942 -1.882 1.00 98.62 78 THR A CA 1
ATOM 622 C C . THR A 1 78 ? -12.729 -8.932 -2.089 1.00 98.62 78 THR A C 1
ATOM 624 O O . THR A 1 78 ? -11.673 -8.809 -1.476 1.00 98.62 78 THR A O 1
ATOM 627 N N . GLU A 1 79 ? -12.928 -9.930 -2.951 1.00 98.56 79 GLU A N 1
ATOM 628 C CA . GLU A 1 79 ? -11.780 -10.609 -3.547 1.00 98.56 79 GLU A CA 1
ATOM 629 C C . GLU A 1 79 ? -11.015 -9.582 -4.387 1.00 98.56 79 GLU A C 1
ATOM 631 O O . GLU A 1 79 ? -11.635 -8.810 -5.128 1.00 98.56 79 GLU A O 1
ATOM 636 N N . CYS A 1 80 ? -9.701 -9.526 -4.202 1.00 98.62 80 CYS A N 1
ATOM 637 C CA . CYS A 1 80 ? -8.834 -8.548 -4.836 1.00 98.62 80 CYS A CA 1
ATOM 638 C C . CYS A 1 80 ? -7.702 -9.246 -5.574 1.00 98.62 80 CYS A C 1
ATOM 640 O O . CYS A 1 80 ? -7.026 -10.105 -5.005 1.00 98.62 80 CYS A O 1
ATOM 642 N N . THR A 1 81 ? -7.446 -8.795 -6.797 1.00 98.44 81 THR A N 1
ATOM 643 C CA . THR A 1 81 ? -6.228 -9.118 -7.539 1.00 98.44 81 THR A CA 1
ATOM 644 C C . THR A 1 81 ? -5.373 -7.864 -7.591 1.00 98.44 81 THR A C 1
ATOM 646 O O . THR A 1 81 ? -5.792 -6.838 -8.130 1.00 98.44 81 THR A O 1
ATOM 649 N N . LEU A 1 82 ? -4.190 -7.930 -6.990 1.00 98.00 82 LEU A N 1
ATOM 650 C CA . LEU A 1 82 ? -3.291 -6.795 -6.841 1.00 98.00 82 LEU A CA 1
ATOM 651 C C . LEU A 1 82 ? -2.003 -7.035 -7.616 1.00 98.00 82 LEU A C 1
ATOM 653 O O . LEU A 1 82 ? -1.419 -8.118 -7.564 1.00 98.00 82 LEU A O 1
ATOM 657 N N . ILE A 1 83 ? -1.533 -5.994 -8.291 1.00 96.38 83 ILE A N 1
ATOM 658 C CA . ILE A 1 83 ? -0.178 -5.932 -8.824 1.00 96.38 83 ILE A CA 1
ATOM 659 C C . ILE A 1 83 ? 0.681 -5.264 -7.759 1.00 96.38 83 ILE A C 1
ATOM 661 O O . ILE A 1 83 ? 0.538 -4.073 -7.488 1.00 96.38 83 ILE A O 1
ATOM 665 N N . LYS A 1 84 ? 1.566 -6.039 -7.151 1.00 94.94 84 LYS A N 1
ATOM 666 C CA . LYS A 1 84 ? 2.524 -5.584 -6.155 1.00 94.94 84 LYS A CA 1
ATOM 667 C C . LYS A 1 84 ? 3.839 -5.253 -6.829 1.00 94.94 84 LYS A C 1
ATOM 669 O O . LYS A 1 84 ? 4.422 -6.089 -7.517 1.00 94.94 84 LYS A O 1
ATOM 674 N N . VAL A 1 85 ? 4.312 -4.041 -6.591 1.00 92.88 85 VAL A N 1
ATOM 675 C CA . VAL A 1 85 ? 5.556 -3.529 -7.156 1.00 92.88 85 VAL A CA 1
ATOM 676 C C . VAL A 1 85 ? 6.573 -3.353 -6.036 1.00 92.88 85 VAL A C 1
ATOM 678 O O . VAL A 1 85 ? 6.287 -2.749 -4.995 1.00 92.88 85 VAL A O 1
ATOM 681 N N . SER A 1 86 ? 7.760 -3.918 -6.244 1.00 91.94 86 SER A N 1
ATOM 682 C CA . SER A 1 86 ? 8.875 -3.836 -5.308 1.00 91.94 86 SER A CA 1
ATOM 683 C C . SER A 1 86 ? 9.425 -2.410 -5.225 1.00 91.94 86 SER A C 1
ATOM 685 O O . SER A 1 86 ? 9.278 -1.602 -6.144 1.00 91.94 86 SER A O 1
ATOM 687 N N . GLU A 1 87 ? 10.120 -2.115 -4.129 1.00 89.19 87 GLU A N 1
ATOM 688 C CA . GLU A 1 87 ? 10.866 -0.864 -3.973 1.00 89.19 87 GLU A CA 1
ATOM 689 C C . GLU A 1 87 ? 11.832 -0.628 -5.137 1.00 89.19 87 GLU A C 1
ATOM 691 O O . GLU A 1 87 ? 11.853 0.452 -5.723 1.00 89.19 87 GLU A O 1
ATOM 696 N N . LYS A 1 88 ? 12.547 -1.680 -5.542 1.00 88.56 88 LYS A N 1
ATOM 697 C CA . LYS A 1 88 ? 13.473 -1.646 -6.670 1.00 88.56 88 LYS A CA 1
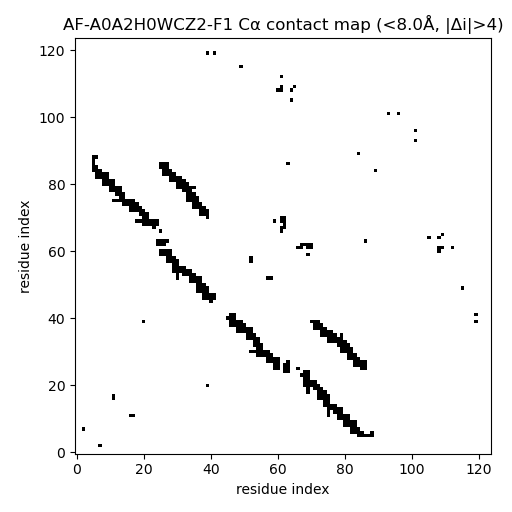ATOM 698 C C . LYS A 1 88 ? 12.766 -1.381 -8.002 1.00 88.56 88 LYS A C 1
ATOM 700 O O . LYS A 1 88 ? 13.259 -0.582 -8.792 1.00 88.56 88 LYS A O 1
ATOM 705 N N . GLY A 1 89 ? 11.614 -2.006 -8.249 1.00 88.25 89 GLY A N 1
ATOM 706 C CA . GLY A 1 89 ? 10.826 -1.771 -9.463 1.00 88.25 89 GLY A CA 1
ATOM 707 C C . GLY A 1 89 ? 10.349 -0.332 -9.572 1.00 88.25 89 GLY A C 1
ATOM 708 O O . GLY A 1 89 ? 10.388 0.272 -10.642 1.00 88.25 89 GLY A O 1
ATOM 709 N N . TYR A 1 90 ? 9.948 0.246 -8.445 1.00 85.50 90 TYR A N 1
ATOM 710 C CA . TYR A 1 90 ? 9.575 1.649 -8.395 1.00 85.50 90 TYR A CA 1
ATOM 711 C C . TYR A 1 90 ? 10.766 2.594 -8.584 1.00 85.50 90 TYR A C 1
ATOM 713 O O . TYR A 1 90 ? 10.649 3.597 -9.283 1.00 85.50 90 TYR A O 1
ATOM 721 N N . GLU A 1 91 ? 11.916 2.287 -7.987 1.00 84.81 91 GLU A N 1
ATOM 722 C CA . GLU A 1 91 ? 13.139 3.073 -8.175 1.00 84.81 91 GLU A CA 1
ATOM 723 C C . GLU A 1 91 ? 13.575 3.080 -9.643 1.00 84.81 91 GLU A C 1
ATOM 725 O O . GLU A 1 91 ? 13.823 4.154 -10.188 1.00 84.81 91 GLU A O 1
ATOM 730 N N . GLN A 1 92 ? 13.536 1.926 -10.313 1.00 86.62 92 GLN A N 1
ATOM 731 C CA . GLN A 1 92 ? 13.783 1.822 -11.755 1.00 86.62 92 GLN A CA 1
ATOM 732 C C . GLN A 1 92 ? 12.802 2.673 -12.572 1.00 86.62 92 GLN A C 1
ATOM 734 O O . GLN A 1 92 ? 13.223 3.420 -13.452 1.00 86.62 92 GLN A O 1
ATOM 739 N N . LEU A 1 93 ? 11.507 2.640 -12.240 1.00 83.19 93 LEU A N 1
ATOM 740 C CA . LEU A 1 93 ? 10.508 3.490 -12.896 1.00 83.19 93 LEU A CA 1
ATOM 741 C C . LEU A 1 93 ? 10.827 4.985 -12.730 1.00 83.19 93 LEU A C 1
ATOM 743 O O . LEU A 1 93 ? 10.666 5.766 -13.666 1.00 83.19 93 LEU A O 1
ATOM 747 N N . LEU A 1 94 ? 11.277 5.407 -11.546 1.00 83.25 94 LEU A N 1
ATOM 748 C CA . LEU A 1 94 ? 11.652 6.802 -11.306 1.00 83.25 94 LEU A CA 1
ATOM 749 C C . LEU A 1 94 ? 12.930 7.215 -12.047 1.00 83.25 94 LEU A C 1
ATOM 751 O O . LEU A 1 94 ? 13.049 8.392 -12.393 1.00 83.25 94 LEU A O 1
ATOM 755 N N . GLU A 1 95 ? 13.865 6.291 -12.269 1.00 86.19 95 GLU A N 1
ATOM 756 C CA . GLU A 1 95 ? 15.094 6.522 -13.042 1.00 86.19 95 GLU A CA 1
ATOM 757 C C . GLU A 1 95 ? 14.821 6.716 -14.540 1.00 86.19 95 GLU A C 1
ATOM 759 O O . GLU A 1 95 ? 15.543 7.462 -15.203 1.00 86.19 95 GLU A O 1
ATOM 764 N N . GLU A 1 96 ? 13.756 6.111 -15.070 1.00 89.44 96 GLU A N 1
ATOM 765 C CA . GLU A 1 96 ? 13.320 6.307 -16.460 1.00 89.44 96 GLU A CA 1
ATOM 766 C C . GLU A 1 96 ? 12.657 7.676 -16.696 1.00 89.44 96 GLU A C 1
ATOM 768 O O . GLU A 1 96 ? 12.570 8.153 -17.833 1.00 89.44 96 GLU A O 1
ATOM 773 N N . LEU A 1 97 ? 12.200 8.344 -15.632 1.00 88.44 97 LEU A N 1
ATOM 774 C CA . LEU A 1 97 ? 11.564 9.654 -15.722 1.00 88.44 97 LEU A CA 1
ATOM 775 C C . LEU A 1 97 ? 12.596 10.795 -15.748 1.00 88.44 97 LEU A C 1
ATOM 777 O O . LEU A 1 97 ? 13.578 10.783 -15.003 1.00 88.44 97 LEU A O 1
ATOM 781 N N . PRO A 1 98 ? 12.335 11.883 -16.500 1.00 94.75 98 PRO A N 1
ATOM 782 C CA . PRO A 1 98 ? 13.097 13.117 -16.353 1.00 94.75 98 PRO A CA 1
ATOM 783 C C . PRO A 1 98 ? 13.101 13.606 -14.895 1.00 94.75 98 PRO A C 1
ATOM 785 O O . PRO A 1 98 ? 12.064 13.609 -14.230 1.00 94.75 98 PRO A O 1
ATOM 788 N N . VAL A 1 99 ? 14.245 14.109 -14.415 1.00 90.25 99 VAL A N 1
ATOM 789 C CA . VAL A 1 99 ? 14.455 14.528 -13.008 1.00 90.25 99 VAL A CA 1
ATOM 790 C C . VAL A 1 99 ? 13.372 15.480 -12.480 1.00 90.25 99 VAL A C 1
ATOM 792 O O . VAL A 1 99 ? 12.966 15.403 -11.318 1.00 90.25 99 VAL A O 1
ATOM 795 N N . TRP A 1 100 ? 12.879 16.394 -13.319 1.00 94.12 100 TRP A N 1
ATOM 796 C CA . TRP A 1 100 ? 11.828 17.333 -12.920 1.00 94.12 100 TRP A CA 1
ATOM 797 C C . TRP A 1 100 ? 10.476 16.634 -12.701 1.00 94.12 100 TRP A C 1
ATOM 799 O O . TRP A 1 100 ? 9.730 17.022 -11.803 1.00 94.12 100 TRP A O 1
ATOM 809 N N . ALA A 1 101 ? 10.171 15.592 -13.479 1.00 92.56 101 ALA A N 1
ATOM 810 C CA . ALA A 1 101 ? 8.914 14.856 -13.406 1.00 92.56 101 ALA A CA 1
ATOM 811 C C . ALA A 1 101 ? 8.876 13.985 -12.146 1.00 92.56 101 ALA A C 1
ATOM 813 O O . ALA A 1 101 ? 7.898 14.025 -11.399 1.00 92.56 101 ALA A O 1
ATOM 814 N N . SER A 1 102 ? 9.974 13.285 -11.843 1.00 87.69 102 SER A N 1
ATOM 815 C CA . SER A 1 102 ? 10.097 12.522 -10.595 1.00 87.69 102 SER A CA 1
ATOM 816 C C . SER A 1 102 ? 10.060 13.434 -9.363 1.00 87.69 102 SER A C 1
ATOM 818 O O . SER A 1 102 ? 9.394 13.116 -8.376 1.00 87.69 102 SER A O 1
ATOM 820 N N . SER A 1 103 ? 10.681 14.617 -9.430 1.00 89.06 103 SER A N 1
ATOM 821 C CA . SER A 1 103 ? 10.572 15.638 -8.376 1.00 89.06 103 SER A CA 1
ATOM 822 C C . SER A 1 103 ? 9.134 16.132 -8.192 1.00 89.06 103 SER A C 1
ATOM 824 O O . SER A 1 103 ? 8.680 16.314 -7.058 1.00 89.06 103 SER A O 1
ATOM 826 N N . MET A 1 104 ? 8.394 16.318 -9.289 1.00 91.56 104 MET A N 1
ATOM 827 C CA . MET A 1 104 ? 6.995 16.736 -9.233 1.00 91.56 104 MET A CA 1
ATOM 828 C C . MET A 1 104 ? 6.107 15.665 -8.588 1.00 91.56 104 MET A C 1
ATOM 830 O O . MET A 1 104 ? 5.361 15.974 -7.657 1.00 91.56 104 MET A O 1
ATOM 834 N N . LEU A 1 105 ? 6.245 14.404 -9.012 1.00 86.88 105 LEU A N 1
ATOM 835 C CA . LEU A 1 105 ? 5.518 13.258 -8.457 1.00 86.88 105 LEU A CA 1
ATOM 836 C C . LEU A 1 105 ? 5.737 13.137 -6.939 1.00 86.88 105 LEU A C 1
ATOM 838 O O . LEU A 1 105 ? 4.776 13.068 -6.170 1.00 86.88 105 LEU A O 1
ATOM 842 N N . LYS A 1 106 ? 7.003 13.210 -6.498 1.00 85.12 106 LYS A N 1
ATOM 843 C CA . LYS A 1 106 ? 7.375 13.200 -5.073 1.00 85.12 106 LYS A CA 1
ATOM 844 C C . LYS A 1 106 ? 6.700 14.336 -4.299 1.00 85.12 106 LYS A C 1
ATOM 846 O O . LYS A 1 106 ? 6.204 14.121 -3.195 1.00 85.12 106 LYS A O 1
ATOM 851 N N . SER A 1 107 ? 6.640 15.539 -4.877 1.00 89.25 107 SER A N 1
ATOM 852 C CA . SER A 1 107 ? 5.996 16.691 -4.234 1.00 89.25 107 SER A CA 1
ATOM 853 C C . SER A 1 107 ? 4.488 16.500 -4.054 1.00 89.25 107 SER A C 1
ATOM 855 O O . SER A 1 107 ? 3.952 16.853 -3.001 1.00 89.25 107 SER A O 1
ATOM 857 N N . PHE A 1 108 ? 3.797 15.935 -5.049 1.00 89.12 108 PHE A N 1
ATOM 858 C CA . PHE A 1 108 ? 2.361 15.659 -4.951 1.00 89.12 108 PHE A CA 1
ATOM 859 C 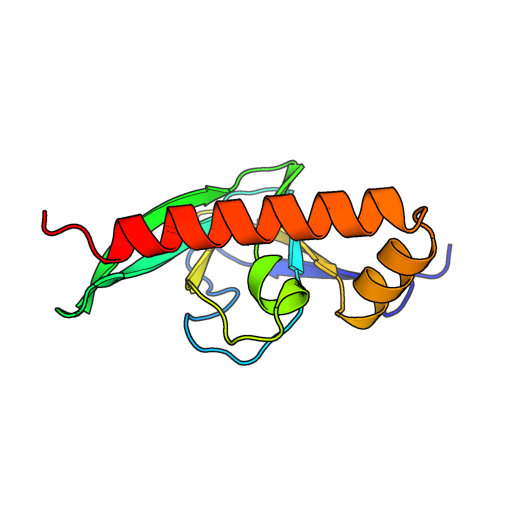C . PHE A 1 108 ? 2.054 14.617 -3.887 1.00 89.12 108 PHE A C 1
ATOM 861 O O . PHE A 1 108 ? 1.215 14.871 -3.021 1.00 89.12 108 PHE A O 1
ATOM 868 N N . ALA A 1 109 ? 2.775 13.500 -3.893 1.00 83.38 109 ALA A N 1
ATOM 869 C CA . ALA A 1 109 ? 2.553 12.446 -2.917 1.00 83.38 109 ALA A CA 1
ATOM 870 C C . ALA A 1 109 ? 2.787 12.930 -1.479 1.00 83.38 109 ALA A C 1
ATOM 872 O O . ALA A 1 109 ? 1.961 12.680 -0.605 1.00 83.38 109 ALA A O 1
ATOM 873 N N . LEU A 1 110 ? 3.848 13.710 -1.237 1.00 85.06 110 LEU A N 1
ATOM 874 C CA . LEU A 1 110 ? 4.124 14.248 0.097 1.00 85.06 110 LEU A CA 1
ATOM 875 C C . LEU A 1 110 ? 3.024 15.213 0.573 1.00 85.06 110 LEU A C 1
ATOM 877 O O . LEU A 1 110 ? 2.642 15.200 1.742 1.00 85.06 110 LEU A O 1
ATOM 881 N N . ARG A 1 111 ? 2.471 16.039 -0.325 1.00 87.81 111 ARG A N 1
ATOM 882 C CA . ARG A 1 111 ? 1.346 16.928 0.015 1.00 87.81 111 ARG A CA 1
ATOM 883 C C . ARG A 1 111 ? 0.079 16.141 0.340 1.00 87.81 111 ARG A C 1
ATOM 885 O O . ARG A 1 111 ? -0.574 16.471 1.327 1.00 87.81 111 ARG A O 1
ATOM 892 N N . LEU A 1 112 ? -0.240 15.110 -0.445 1.00 82.38 112 LEU A N 1
ATOM 893 C CA . LEU A 1 112 ? -1.389 14.232 -0.198 1.00 82.38 112 LEU A CA 1
ATOM 894 C C . LEU A 1 112 ? -1.253 13.501 1.141 1.00 82.38 112 LEU A C 1
ATOM 896 O O . LEU A 1 112 ? -2.199 13.496 1.930 1.00 82.38 112 LEU A O 1
ATOM 900 N N . LYS A 1 113 ? -0.061 12.978 1.453 1.00 81.94 113 LYS A N 1
ATOM 901 C CA . LYS A 1 113 ? 0.225 12.368 2.757 1.00 81.94 113 LYS A CA 1
ATOM 902 C C . LYS A 1 113 ? -0.052 13.345 3.900 1.00 81.94 113 LYS A C 1
ATOM 904 O O . LYS A 1 113 ? -0.832 13.032 4.796 1.00 81.94 113 LYS A O 1
ATOM 909 N N . ASN A 1 114 ? 0.514 14.550 3.830 1.00 83.69 114 ASN A N 1
ATOM 910 C CA . ASN A 1 114 ? 0.344 15.570 4.868 1.00 83.69 114 ASN A CA 1
ATOM 911 C C . ASN A 1 114 ? -1.123 16.008 5.031 1.00 83.69 114 ASN A C 1
ATOM 913 O O . ASN A 1 114 ? -1.552 16.353 6.132 1.00 83.69 114 ASN A O 1
ATOM 917 N N . MET A 1 115 ? -1.905 16.023 3.945 1.00 81.62 115 MET A N 1
ATOM 918 C CA . MET A 1 115 ? -3.347 16.287 4.011 1.00 81.62 115 MET A CA 1
ATOM 919 C C . MET A 1 115 ? -4.087 15.164 4.745 1.00 81.62 115 MET A C 1
ATOM 921 O O . MET A 1 115 ? -4.901 15.452 5.622 1.00 81.62 115 MET A O 1
ATOM 925 N N . ASN A 1 116 ? -3.763 13.905 4.445 1.00 74.62 116 ASN A N 1
ATOM 926 C CA . ASN A 1 116 ? -4.376 12.744 5.091 1.00 74.62 116 ASN A CA 1
ATOM 927 C C . ASN A 1 116 ? -4.003 12.631 6.578 1.00 74.62 116 ASN A C 1
ATOM 929 O O . ASN A 1 116 ? -4.836 12.235 7.390 1.00 74.62 116 ASN A O 1
ATOM 933 N N . GLU A 1 117 ? -2.789 13.020 6.970 1.00 77.19 117 GLU A N 1
ATOM 934 C CA . GLU A 1 117 ? -2.379 13.032 8.381 1.00 77.19 117 GLU A CA 1
ATOM 935 C C . GLU A 1 117 ? -3.172 14.046 9.214 1.00 77.19 117 GLU A C 1
ATOM 937 O O . GLU A 1 117 ? -3.600 13.725 10.321 1.00 77.19 117 GLU A O 1
ATOM 942 N N . LYS A 1 118 ? -3.487 15.225 8.664 1.00 74.25 118 LYS A N 1
ATOM 943 C CA . LYS A 1 118 ? -4.327 16.222 9.357 1.00 74.25 118 LYS A CA 1
ATOM 944 C C . LYS A 1 118 ? -5.748 15.726 9.638 1.00 74.25 118 LYS A C 1
ATOM 946 O O . LYS A 1 118 ? -6.361 16.147 10.622 1.00 74.25 118 LYS A O 1
ATOM 951 N N . LEU A 1 119 ? -6.268 14.807 8.821 1.00 68.06 119 LEU A N 1
ATOM 952 C CA . LEU A 1 119 ? -7.554 14.154 9.090 1.00 68.06 119 LEU A CA 1
ATOM 953 C C . LEU A 1 119 ? -7.495 13.263 10.341 1.00 68.06 119 LEU A C 1
ATOM 955 O O . LEU A 1 119 ? -8.510 13.113 11.016 1.00 68.06 119 LEU A O 1
ATOM 959 N N . LYS A 1 120 ? -6.322 12.719 10.700 1.00 63.69 120 LYS A N 1
ATOM 960 C CA . LYS A 1 120 ? -6.140 11.955 11.947 1.00 63.69 120 LYS A CA 1
ATOM 961 C C . LYS A 1 120 ? -6.161 12.834 13.198 1.00 63.69 120 LYS A C 1
ATOM 963 O O . LYS A 1 120 ? -6.474 12.344 14.282 1.00 63.69 120 LYS A O 1
ATOM 968 N N . GLU A 1 121 ? -5.784 14.102 13.063 1.00 61.81 121 GLU A N 1
ATOM 969 C CA . GLU A 1 121 ? -5.603 15.027 14.188 1.00 61.81 121 GLU A CA 1
ATOM 970 C C . GLU A 1 121 ? -6.847 15.859 14.510 1.00 61.81 121 GLU A C 1
ATOM 972 O O . GLU A 1 121 ? -6.922 16.449 15.587 1.00 61.81 121 GLU A O 1
ATOM 977 N N . SER A 1 122 ? -7.833 15.891 13.611 1.00 51.16 122 SER A N 1
ATOM 978 C CA . SER A 1 122 ? -9.076 16.630 13.836 1.00 51.16 122 SER A CA 1
ATOM 979 C C . SER A 1 122 ? -9.960 15.883 14.849 1.00 51.16 122 SER A C 1
ATOM 981 O O . SER A 1 122 ? -10.346 14.741 14.582 1.00 51.16 122 SER A O 1
ATOM 983 N N . PRO A 1 123 ? -10.298 16.482 16.008 1.00 48.97 123 PRO A N 1
ATOM 984 C CA . PRO A 1 123 ? -11.302 15.913 16.893 1.00 48.97 123 PRO A CA 1
ATOM 985 C C . PRO A 1 123 ? -12.652 15.907 16.165 1.00 48.97 123 PRO A C 1
ATOM 987 O O . PRO A 1 123 ? -13.088 16.951 15.683 1.00 48.97 123 PRO A O 1
ATOM 990 N N . GLN A 1 124 ? -13.279 14.730 16.062 1.00 51.31 124 GLN A N 1
ATOM 991 C CA . GLN A 1 124 ? -14.717 14.627 15.781 1.00 51.31 124 GLN A CA 1
ATOM 992 C C . GLN A 1 124 ? -15.511 15.104 16.993 1.00 51.31 124 GLN A C 1
ATOM 994 O O . GLN A 1 124 ? -15.129 14.704 18.118 1.00 51.31 124 GLN A O 1
#

Nearest PDB structures (foldseek):
  3i54-assembly2_C  TM=8.437E-01  e=5.937E-10  Mycobacterium tuberculosis
  4cyd-assembly2_A  TM=8.422E-01  e=4.996E-10  Corynebacterium glutamicum
  6flo-assembly2_B  TM=9.345E-01  e=1.323E-08  Trypanosoma brucei brucei TREU927
  6hyq-assembly3_C  TM=9.228E-01  e=2.490E-08  Trypanosoma cruzi
  6hyq-assembly4_D  TM=9.240E-01  e=4.964E-08  Trypanosoma cruzi